Protein AF-B5XED5-F1 (afdb_monomer)

Radius of gyration: 26.83 Å; Cα contacts (8 Å, |Δi|>4): 16; chains: 1; bounding box: 27×62×68 Å

Organism: Salmo salar (NCBI:txid8030)

Foldseek 3Di:
DDDDDDDDDDDDDPDDPPPVPDPDPPPPPPDDDDDDDDPPPCSQVVVCVVVVHNPGDDDPPPPPD

Structure (mmCIF, N/CA/C/O backbone):
data_AF-B5XED5-F1
#
_entry.id   AF-B5XED5-F1
#
loop_
_atom_site.group_PDB
_atom_site.id
_atom_site.type_symbol
_atom_site.label_atom_id
_atom_site.label_alt_id
_atom_site.label_comp_id
_atom_site.label_asym_id
_atom_site.label_entity_id
_atom_site.label_seq_id
_atom_site.pdbx_PDB_ins_code
_atom_site.Cartn_x
_atom_site.Cartn_y
_atom_site.Cartn_z
_atom_site.occupancy
_atom_site.B_iso_or_equiv
_atom_site.auth_seq_id
_atom_site.auth_comp_id
_atom_site.auth_asym_id
_atom_site.auth_atom_id
_atom_site.pdbx_PDB_model_num
ATOM 1 N N . MET A 1 1 ? -5.179 50.106 43.393 1.00 41.31 1 MET A N 1
ATOM 2 C CA . MET A 1 1 ? -6.325 49.640 42.581 1.00 41.31 1 MET A CA 1
ATOM 3 C C . MET A 1 1 ? -6.090 48.176 42.254 1.00 41.31 1 MET A C 1
ATOM 5 O O . MET A 1 1 ? -4.940 47.789 42.102 1.00 41.31 1 MET A O 1
ATOM 9 N N . ALA A 1 2 ? -7.147 47.377 42.359 1.00 45.34 2 ALA A N 1
ATOM 10 C CA . ALA A 1 2 ? -7.125 46.012 42.872 1.00 45.34 2 ALA A CA 1
ATOM 11 C C . ALA A 1 2 ? -6.383 44.972 42.014 1.00 45.34 2 ALA A C 1
ATOM 13 O O . ALA A 1 2 ? -6.464 44.956 40.789 1.00 45.34 2 ALA A O 1
ATOM 14 N N . THR A 1 3 ? -5.710 44.067 42.721 1.00 47.66 3 THR A N 1
ATOM 15 C CA . THR A 1 3 ? -5.216 42.772 42.256 1.00 47.66 3 THR A CA 1
ATOM 16 C C . THR A 1 3 ? -6.373 41.935 41.716 1.00 47.66 3 THR A C 1
ATOM 18 O O . THR A 1 3 ? -7.318 41.652 42.450 1.00 47.66 3 THR A O 1
ATOM 21 N N . SER A 1 4 ? -6.303 41.523 40.451 1.00 58.88 4 SER A N 1
ATOM 22 C CA . SER A 1 4 ? -7.251 40.565 39.885 1.00 58.88 4 SER A CA 1
ATOM 23 C C . SER A 1 4 ? -6.787 39.152 40.245 1.00 58.88 4 SER A C 1
ATOM 25 O O . SER A 1 4 ? -5.772 38.674 39.740 1.00 58.88 4 SER A O 1
ATOM 27 N N . GLN A 1 5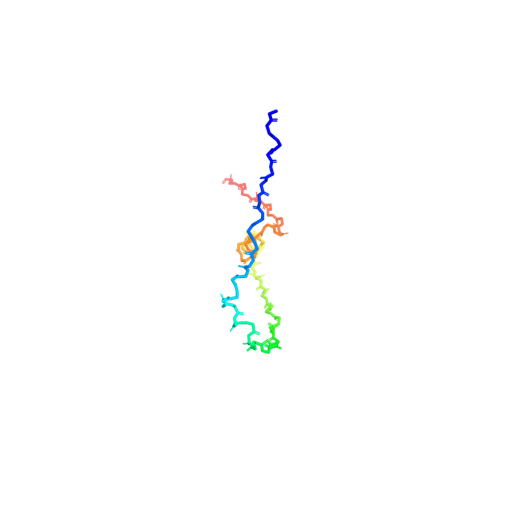 ? -7.494 38.521 41.180 1.00 54.28 5 GLN A N 1
ATOM 28 C CA . GLN A 1 5 ? -7.434 37.085 41.432 1.00 54.28 5 GLN A CA 1
ATOM 29 C C . GLN A 1 5 ? -8.649 36.465 40.737 1.00 54.28 5 GLN A C 1
ATOM 31 O O . GLN A 1 5 ? -9.779 36.868 40.994 1.00 54.28 5 GLN A O 1
ATOM 36 N N . CYS A 1 6 ? -8.416 35.516 39.831 1.00 57.91 6 CYS A N 1
ATOM 37 C CA . CYS A 1 6 ? -9.465 34.649 39.309 1.00 57.91 6 CYS A CA 1
ATOM 38 C C . CYS A 1 6 ? -9.638 33.498 40.307 1.00 57.91 6 CYS A C 1
ATOM 40 O O . CYS A 1 6 ? -8.729 32.683 40.490 1.00 57.91 6 CYS A O 1
ATOM 42 N N . GLU A 1 7 ? -10.766 33.503 41.014 1.00 54.50 7 GLU A N 1
ATOM 43 C CA . GLU A 1 7 ? -11.139 32.487 41.989 1.00 54.50 7 GLU A CA 1
ATOM 44 C C . GLU A 1 7 ? -11.447 31.146 41.322 1.00 54.50 7 GLU A C 1
ATOM 46 O O . GLU A 1 7 ? -12.066 31.041 40.264 1.00 54.50 7 GLU A O 1
ATOM 51 N N . LYS A 1 8 ? -10.965 30.105 41.994 1.00 56.06 8 LYS A N 1
ATOM 52 C CA . LYS A 1 8 ? -11.105 28.697 41.654 1.00 56.06 8 LYS A CA 1
ATOM 53 C C . LYS A 1 8 ? -12.581 28.314 41.636 1.00 56.06 8 LYS A C 1
ATOM 55 O O . LYS A 1 8 ? -13.283 28.568 42.610 1.00 56.06 8 LYS A O 1
ATOM 60 N N . HIS A 1 9 ? -13.005 27.584 40.610 1.00 38.25 9 HIS A N 1
ATOM 61 C CA . HIS A 1 9 ? -14.156 26.703 40.750 1.00 38.25 9 HIS A CA 1
ATOM 62 C C . HIS A 1 9 ? -13.649 25.263 40.806 1.00 38.25 9 HIS A C 1
ATOM 64 O O . HIS A 1 9 ? -13.190 24.701 39.814 1.00 38.25 9 HIS A O 1
ATOM 70 N N . ASP A 1 10 ? -13.670 24.716 42.016 1.00 54.06 10 ASP A N 1
ATOM 71 C CA . ASP A 1 10 ? -13.429 23.309 42.303 1.00 54.06 10 ASP A CA 1
ATOM 72 C C . ASP A 1 10 ? -14.752 22.520 42.178 1.00 54.06 10 ASP A C 1
ATOM 74 O O . ASP A 1 10 ? -15.832 23.099 42.028 1.00 54.06 10 ASP A O 1
ATOM 78 N N . LEU A 1 11 ? -14.636 21.199 42.295 1.00 57.41 11 LEU A N 1
ATOM 79 C CA . LEU A 1 11 ? -15.667 20.159 42.353 1.00 57.41 11 LEU A CA 1
ATOM 80 C C . LEU A 1 11 ? -16.257 19.608 41.038 1.00 57.41 11 LEU A C 1
ATOM 82 O O . LEU A 1 11 ? -17.301 20.005 40.530 1.00 57.41 11 LEU A O 1
ATOM 86 N N . SER A 1 12 ? -15.615 18.512 40.618 1.00 55.09 12 SER A N 1
ATOM 87 C CA . SER A 1 12 ? -16.218 17.201 40.323 1.00 55.09 12 SER A CA 1
ATOM 88 C C . SER A 1 12 ? -17.463 17.145 39.422 1.00 55.09 12 SER A C 1
ATOM 90 O O . SER A 1 12 ? -18.595 17.283 39.881 1.00 55.09 12 SER A O 1
ATOM 92 N N . SER A 1 13 ? -17.282 16.688 38.180 1.00 48.44 13 SER A N 1
ATOM 93 C CA . SER A 1 13 ? -18.311 15.897 37.492 1.00 48.44 13 SER A CA 1
ATOM 94 C C . SER A 1 13 ? -17.840 14.457 37.341 1.00 48.44 13 SER A C 1
ATOM 96 O O . SER A 1 13 ? -17.353 14.014 36.308 1.00 48.44 13 SER A O 1
ATOM 98 N N . SER A 1 14 ? -18.020 13.712 38.430 1.00 60.84 14 SER A N 1
ATOM 99 C CA . SER A 1 14 ? -18.222 12.271 38.382 1.00 60.84 14 SER A CA 1
ATOM 100 C C . SER A 1 14 ? -19.552 12.012 37.676 1.00 60.84 14 SER A C 1
ATOM 102 O O . SER A 1 14 ? -20.606 12.225 38.273 1.00 60.84 14 SER A O 1
ATOM 104 N N . ARG A 1 15 ? -19.512 11.623 36.396 1.00 62.66 15 ARG A N 1
ATOM 105 C CA . ARG A 1 15 ? -20.585 10.911 35.678 1.00 62.66 15 ARG A CA 1
ATOM 106 C C . ARG A 1 15 ? -20.068 10.460 34.303 1.00 62.66 15 ARG A C 1
ATOM 108 O O . ARG A 1 15 ? -20.090 11.219 33.346 1.00 62.66 15 ARG A O 1
ATOM 115 N N . LYS A 1 16 ? -19.787 9.153 34.219 1.00 55.88 16 LYS A N 1
ATOM 116 C CA . LYS A 1 16 ? -20.145 8.290 33.076 1.00 55.88 16 LYS A CA 1
ATOM 117 C C . LYS A 1 16 ? -19.117 8.069 31.951 1.00 55.88 16 LYS A C 1
ATOM 119 O O . LYS A 1 16 ? -19.474 8.204 30.798 1.00 55.88 16 LYS A O 1
ATOM 124 N N . ASP A 1 17 ? -17.979 7.460 32.287 1.00 50.53 17 ASP A N 1
ATOM 125 C CA . ASP A 1 17 ? -17.297 6.508 31.387 1.00 50.53 17 ASP A CA 1
ATOM 126 C C . ASP A 1 17 ? -17.106 5.140 32.071 1.00 50.53 17 ASP A C 1
ATOM 128 O O . ASP A 1 17 ? -16.046 4.518 32.053 1.00 50.53 17 ASP A O 1
ATOM 132 N N . ARG A 1 18 ? -18.186 4.601 32.664 1.00 61.16 18 ARG A N 1
ATOM 133 C CA . ARG A 1 18 ? -18.295 3.165 33.011 1.00 61.16 18 ARG A CA 1
ATOM 134 C C . ARG A 1 18 ? -18.442 2.295 31.750 1.00 61.16 18 ARG A C 1
ATOM 136 O O . ARG A 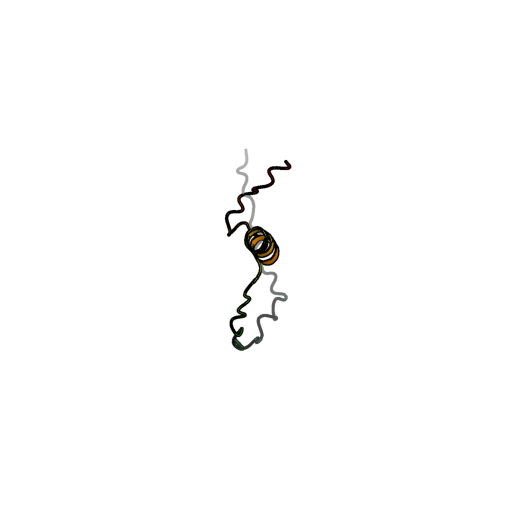1 18 ? -19.323 1.440 31.684 1.00 61.16 18 ARG A O 1
ATOM 143 N N . ARG A 1 19 ? -17.603 2.500 30.734 1.00 59.22 19 ARG A N 1
ATOM 144 C CA . ARG A 1 19 ? -17.514 1.586 29.586 1.00 59.22 19 ARG A CA 1
ATOM 145 C C . ARG A 1 19 ? -16.108 1.059 29.317 1.00 59.22 19 ARG A C 1
ATOM 147 O O . ARG A 1 19 ? -15.905 0.379 28.325 1.00 59.22 19 ARG A O 1
ATOM 154 N N . ALA A 1 20 ? -15.186 1.229 30.264 1.00 56.41 20 ALA A N 1
ATOM 155 C CA . ALA A 1 20 ? -13.965 0.423 30.341 1.00 56.41 20 ALA A CA 1
ATOM 156 C C . ALA A 1 20 ? -14.220 -0.976 30.957 1.00 56.41 20 ALA A C 1
ATOM 158 O O . ALA A 1 20 ? -13.336 -1.571 31.564 1.00 56.41 20 ALA A O 1
ATOM 159 N N . SER A 1 21 ? -15.449 -1.498 30.850 1.00 55.34 21 SER A N 1
ATOM 160 C CA . SER A 1 21 ? -15.785 -2.852 31.285 1.00 55.34 21 SER A CA 1
ATOM 161 C C . SER A 1 21 ? -15.620 -3.818 30.117 1.00 55.34 21 SER A C 1
ATOM 163 O O . SER A 1 21 ? -16.508 -3.931 29.279 1.00 55.34 21 SER A O 1
ATOM 165 N N . MET A 1 22 ? -14.495 -4.533 30.141 1.00 57.53 22 MET A N 1
ATOM 166 C CA . MET A 1 22 ? -14.328 -5.888 29.607 1.00 57.53 22 MET A CA 1
ATOM 167 C C . MET A 1 22 ? -14.609 -6.066 28.111 1.00 57.53 22 MET A C 1
ATOM 169 O O . MET A 1 22 ? -15.541 -6.756 27.713 1.00 57.53 22 MET A O 1
ATOM 173 N N . MET A 1 23 ? -13.704 -5.557 27.279 1.00 56.00 23 MET A N 1
ATOM 174 C CA . MET A 1 23 ? -13.219 -6.414 26.202 1.00 56.00 23 MET A CA 1
ATOM 175 C C . MET A 1 23 ? -12.040 -7.158 26.827 1.00 56.00 23 MET A C 1
ATOM 177 O O . MET A 1 23 ? -11.036 -6.531 27.165 1.00 56.00 23 MET A O 1
ATOM 181 N N . SER A 1 24 ? -12.155 -8.466 27.063 1.00 60.84 24 SER A N 1
ATOM 182 C CA . SER A 1 24 ? -10.931 -9.263 27.173 1.00 60.84 24 SER A CA 1
ATOM 183 C C . SER A 1 24 ? -10.086 -8.937 25.937 1.00 60.84 24 SER A C 1
ATOM 185 O O . SER A 1 24 ? -10.679 -8.708 24.875 1.00 60.84 24 SER A O 1
ATOM 187 N N . PRO A 1 25 ? -8.748 -8.881 26.025 1.00 61.06 25 PRO A N 1
ATOM 188 C CA . PRO A 1 25 ? -7.913 -8.892 24.837 1.00 61.06 25 PRO A CA 1
ATOM 189 C C . PRO A 1 25 ? -8.106 -10.267 24.191 1.00 61.06 25 PRO A C 1
ATOM 191 O O . PRO A 1 25 ? -7.265 -11.146 24.305 1.00 61.06 25 PRO A O 1
ATOM 194 N N . LEU A 1 26 ? -9.272 -10.509 23.589 1.00 55.53 26 LEU A N 1
ATOM 195 C CA . LEU A 1 26 ? -9.430 -11.512 22.562 1.00 55.53 26 LEU A CA 1
ATOM 196 C C . LEU A 1 26 ? -8.551 -10.981 21.452 1.00 55.53 26 LEU A C 1
ATOM 198 O O . LEU A 1 26 ? -8.989 -10.136 20.674 1.00 55.53 26 LEU A O 1
ATOM 202 N N . GLU A 1 27 ? -7.274 -1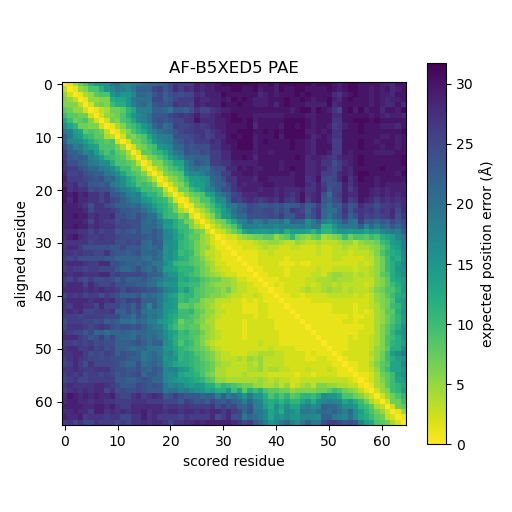1.356 21.546 1.00 62.81 27 GLU A N 1
ATOM 203 C CA . GLU A 1 27 ? -6.406 -11.705 20.441 1.00 62.81 27 GLU A CA 1
ATOM 204 C C . GLU A 1 27 ? -6.965 -11.117 19.152 1.00 62.81 27 GLU A C 1
ATOM 206 O O . GLU A 1 27 ? -7.721 -11.782 18.435 1.00 62.81 27 GLU A O 1
ATOM 211 N N . PHE A 1 28 ? -6.671 -9.837 18.891 1.00 65.38 28 PHE A N 1
ATOM 212 C CA . PHE A 1 28 ? -6.816 -9.321 17.541 1.00 65.38 28 PHE A CA 1
ATOM 213 C C . PHE A 1 28 ? -5.879 -10.186 16.714 1.00 65.38 28 PHE A C 1
ATOM 215 O O . PHE A 1 28 ? -4.677 -9.943 16.675 1.00 65.38 28 PHE A O 1
ATOM 222 N N . SER A 1 29 ? -6.421 -11.267 16.155 1.00 76.31 29 SER A N 1
ATOM 223 C CA . SER A 1 29 ? -5.669 -12.175 15.313 1.00 76.31 29 SER A CA 1
ATOM 224 C C . SER A 1 29 ? -5.099 -11.302 14.211 1.00 76.31 29 SER A C 1
ATOM 226 O O . SER A 1 29 ? -5.863 -10.640 13.505 1.00 76.31 29 SER A O 1
ATOM 228 N N . GLU A 1 30 ? -3.771 -11.209 14.151 1.00 84.56 30 GLU A N 1
ATOM 229 C CA . GLU A 1 30 ? -3.085 -10.333 13.210 1.00 84.56 30 GLU A CA 1
ATOM 230 C C . GLU A 1 30 ? -3.632 -10.585 11.804 1.00 84.56 30 GLU A C 1
ATOM 232 O O . GLU A 1 30 ? -3.450 -11.661 11.228 1.00 84.56 30 GLU A O 1
ATOM 237 N N . LEU A 1 31 ? -4.332 -9.600 11.243 1.00 87.88 31 LEU A N 1
ATOM 238 C CA . LEU A 1 31 ? -4.869 -9.727 9.900 1.00 87.88 31 LEU A CA 1
ATOM 239 C C . LEU A 1 31 ? -3.726 -9.498 8.907 1.00 87.88 31 LEU A C 1
ATOM 241 O O . LEU A 1 31 ? -3.141 -8.416 8.859 1.00 87.88 31 LEU A O 1
ATOM 245 N N . ARG A 1 32 ? -3.409 -10.510 8.096 1.00 92.25 32 ARG A N 1
ATOM 246 C CA . ARG A 1 32 ? -2.390 -10.413 7.041 1.00 92.25 32 ARG A CA 1
ATOM 247 C C . ARG A 1 32 ? -3.066 -10.331 5.684 1.00 92.25 32 ARG A C 1
ATOM 249 O O . ARG A 1 32 ? -3.775 -11.249 5.283 1.00 92.25 32 ARG A O 1
ATOM 256 N N . VAL A 1 33 ? -2.822 -9.238 4.971 1.00 92.94 33 VAL A N 1
ATOM 257 C CA . VAL A 1 33 ? -3.359 -8.994 3.629 1.00 92.94 33 VAL A CA 1
ATOM 258 C C . VAL A 1 33 ? -2.196 -8.915 2.649 1.00 92.94 33 VAL A C 1
ATOM 260 O O . VAL A 1 33 ? -1.225 -8.204 2.895 1.00 92.94 33 VAL A O 1
ATOM 263 N N . VAL A 1 34 ? -2.296 -9.634 1.530 1.00 95.31 34 VAL A N 1
ATOM 264 C CA . VAL A 1 34 ? -1.297 -9.617 0.454 1.00 95.31 34 VAL A CA 1
ATOM 265 C C . VAL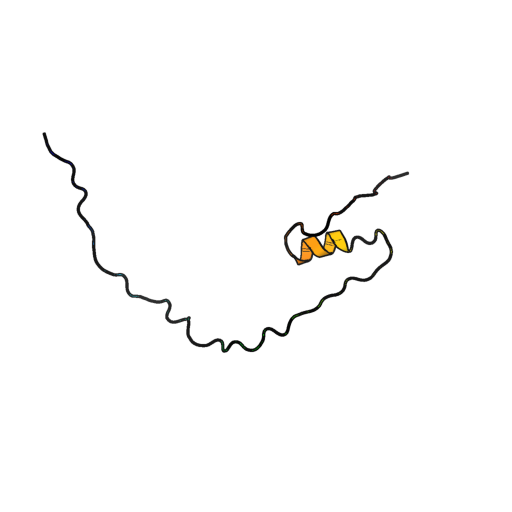 A 1 34 ? -1.965 -9.142 -0.830 1.00 95.31 34 VAL A C 1
ATOM 267 O O . VAL A 1 34 ? -2.955 -9.721 -1.272 1.00 95.31 34 VAL A O 1
ATOM 270 N N . LEU A 1 35 ? -1.414 -8.092 -1.439 1.00 96.25 35 LEU A N 1
ATOM 271 C CA . LEU A 1 35 ? -1.851 -7.596 -2.740 1.00 96.25 35 LEU A CA 1
ATOM 272 C C . LEU A 1 35 ? -0.979 -8.231 -3.828 1.00 96.25 35 LEU A C 1
ATOM 274 O O . LEU A 1 35 ? 0.246 -8.112 -3.797 1.00 96.25 35 LEU A O 1
ATOM 278 N N . VAL A 1 36 ? -1.601 -8.876 -4.813 1.00 96.50 36 VAL A N 1
ATOM 279 C CA . VAL A 1 36 ? -0.917 -9.547 -5.931 1.00 96.50 36 VAL A CA 1
ATOM 280 C C . VAL A 1 36 ? -1.352 -8.960 -7.272 1.00 96.50 36 VAL A C 1
ATOM 282 O O . VAL A 1 36 ? -2.457 -8.447 -7.413 1.00 96.50 36 VAL A O 1
ATOM 285 N N . GLY A 1 37 ? -0.462 -8.993 -8.264 1.00 94.12 37 GLY A N 1
ATOM 286 C CA . GLY A 1 37 ? -0.715 -8.448 -9.601 1.00 94.12 37 GLY A CA 1
ATOM 287 C C . GLY A 1 37 ? 0.571 -8.067 -10.332 1.00 94.12 37 GLY A C 1
ATOM 288 O O . GLY A 1 37 ? 1.634 -7.970 -9.712 1.00 94.12 37 GLY A O 1
ATOM 289 N N . LYS A 1 38 ? 0.474 -7.809 -11.642 1.00 94.88 38 LYS A N 1
ATOM 290 C CA . LYS A 1 38 ? 1.601 -7.392 -12.502 1.00 94.88 38 LYS A CA 1
ATOM 291 C C . LYS A 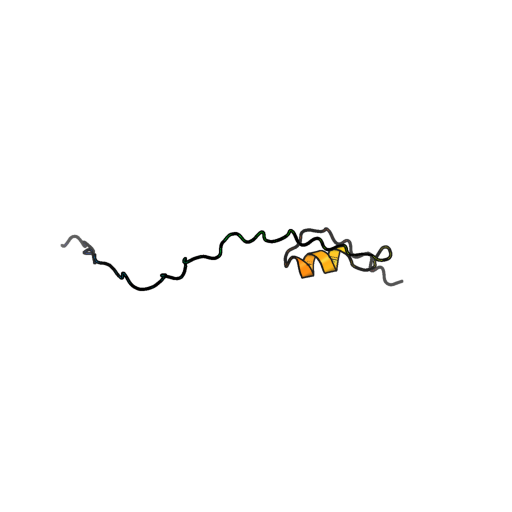1 38 ? 2.278 -6.102 -12.001 1.00 94.88 38 LYS A C 1
ATOM 293 O O . LYS A 1 38 ? 1.721 -5.356 -11.186 1.00 94.88 38 LYS A O 1
ATOM 298 N N . THR A 1 39 ? 3.482 -5.819 -12.490 1.00 90.56 39 THR A N 1
ATOM 299 C CA . THR A 1 39 ? 4.144 -4.518 -12.290 1.00 90.56 39 THR A CA 1
ATOM 300 C C . THR A 1 39 ? 3.263 -3.391 -12.835 1.00 90.56 39 THR A C 1
ATOM 302 O O . THR A 1 39 ? 2.578 -3.577 -13.837 1.00 90.56 39 THR A O 1
ATOM 305 N N . GLY A 1 40 ? 3.207 -2.258 -12.129 1.00 89.31 40 GLY A N 1
ATOM 306 C CA . GLY A 1 40 ? 2.350 -1.125 -12.501 1.00 89.31 40 GLY A CA 1
ATOM 307 C C . GLY A 1 40 ? 0.859 -1.283 -12.171 1.00 89.31 40 GLY A C 1
ATOM 308 O O . GLY A 1 40 ? 0.109 -0.333 -12.329 1.00 89.31 40 GLY A O 1
ATOM 309 N N . ALA A 1 41 ? 0.405 -2.426 -11.634 1.00 91.12 41 ALA A N 1
ATOM 310 C CA . ALA A 1 41 ? -1.010 -2.651 -11.290 1.00 91.12 41 ALA A CA 1
ATOM 311 C C . ALA A 1 41 ? -1.532 -1.832 -10.083 1.00 91.12 41 ALA A C 1
ATOM 313 O O . ALA A 1 41 ? -2.613 -2.111 -9.580 1.00 91.12 41 ALA A O 1
ATOM 314 N N . GLY A 1 42 ? -0.756 -0.873 -9.565 1.00 93.81 42 GLY A N 1
ATOM 315 C CA . GLY A 1 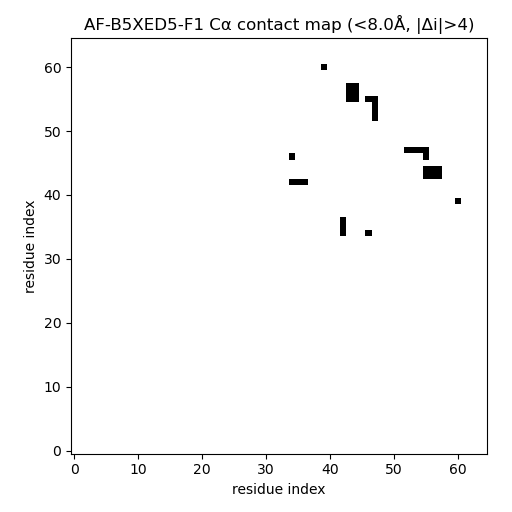42 ? -1.207 0.031 -8.500 1.00 93.81 42 GLY A CA 1
ATOM 316 C C . GLY A 1 42 ? -1.213 -0.539 -7.076 1.00 93.81 42 GLY A C 1
ATOM 317 O O . GLY A 1 42 ? -1.743 0.107 -6.183 1.00 93.81 42 GLY A O 1
ATOM 318 N N . LYS A 1 43 ? -0.593 -1.701 -6.819 1.00 95.94 43 LYS A N 1
ATOM 319 C CA . LYS A 1 43 ? -0.581 -2.354 -5.489 1.00 95.94 43 LYS A CA 1
ATOM 320 C C . LYS A 1 43 ? -0.134 -1.423 -4.351 1.00 95.94 43 LYS A C 1
ATOM 322 O O . LYS A 1 43 ? -0.810 -1.343 -3.333 1.00 95.94 43 LYS A O 1
ATOM 327 N N . SER A 1 44 ? 0.968 -0.695 -4.535 1.00 94.56 44 SER A N 1
ATOM 328 C CA . SER A 1 44 ? 1.485 0.257 -3.541 1.00 94.56 44 SER A CA 1
ATOM 329 C C . SER A 1 44 ? 0.514 1.416 -3.286 1.00 94.56 44 SER A C 1
ATOM 331 O O . SER A 1 44 ? 0.270 1.778 -2.138 1.00 94.56 44 SER A O 1
ATOM 333 N N . ALA A 1 45 ? -0.106 1.947 -4.347 1.00 95.50 45 ALA A N 1
ATOM 334 C CA . ALA A 1 45 ? -1.096 3.018 -4.244 1.00 95.50 45 ALA A CA 1
ATOM 335 C C . ALA A 1 45 ? -2.344 2.556 -3.483 1.00 95.50 45 ALA A C 1
ATOM 337 O O . ALA A 1 45 ? -2.772 3.220 -2.541 1.00 95.50 45 ALA A O 1
ATOM 338 N N . SER A 1 46 ? -2.876 1.379 -3.823 1.00 96.19 46 SER A N 1
ATOM 339 C CA . SER A 1 46 ? -3.998 0.776 -3.099 1.00 96.19 46 SER A CA 1
ATOM 340 C C . SER A 1 46 ? -3.647 0.460 -1.643 1.00 96.19 46 SER A C 1
ATOM 342 O O . SER A 1 46 ? -4.490 0.638 -0.770 1.00 96.19 46 SER A O 1
ATOM 344 N N . GLY A 1 47 ? -2.408 0.043 -1.359 1.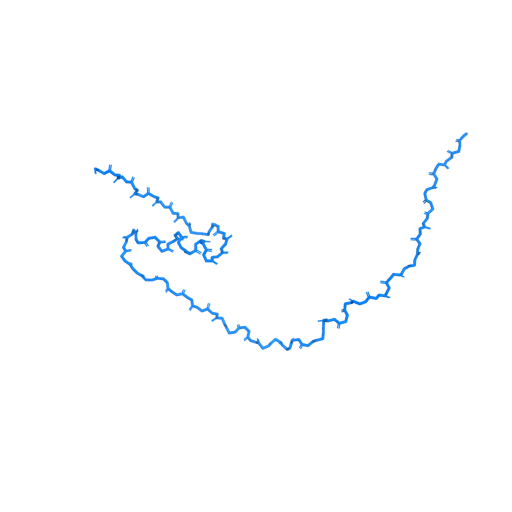00 96.38 47 GLY A N 1
ATOM 345 C CA . GLY A 1 47 ? -1.914 -0.157 0.006 1.00 96.38 47 GLY A CA 1
ATOM 346 C C . GLY A 1 47 ? -2.010 1.115 0.851 1.00 96.38 47 GLY A C 1
ATOM 347 O O . GLY A 1 47 ? -2.533 1.066 1.961 1.00 96.38 47 GLY A O 1
ATOM 348 N N . ASN A 1 48 ? -1.612 2.264 0.301 1.00 96.12 48 ASN A N 1
ATOM 349 C CA . ASN A 1 48 ? -1.763 3.558 0.976 1.00 96.12 48 ASN A CA 1
ATOM 350 C C . ASN A 1 48 ? -3.236 3.921 1.218 1.00 96.12 48 ASN A C 1
ATOM 352 O O . ASN A 1 48 ? -3.575 4.430 2.285 1.00 96.12 48 ASN A O 1
ATOM 356 N N . THR A 1 49 ? -4.124 3.621 0.262 1.00 96.44 49 THR A N 1
ATOM 357 C CA . THR A 1 49 ? -5.574 3.815 0.436 1.00 96.44 49 THR A CA 1
ATOM 358 C C . THR A 1 49 ? -6.131 2.946 1.564 1.00 96.44 49 THR A C 1
ATOM 360 O O . THR A 1 49 ? -6.876 3.451 2.397 1.00 96.44 49 THR A O 1
ATOM 363 N N . ILE A 1 50 ? -5.750 1.665 1.627 1.00 95.75 50 ILE A N 1
ATOM 364 C CA . ILE A 1 50 ? -6.189 0.732 2.682 1.00 95.75 50 ILE A CA 1
ATOM 365 C C . ILE A 1 50 ? -5.649 1.163 4.053 1.00 95.75 50 ILE A C 1
ATOM 367 O O . ILE A 1 50 ? -6.370 1.093 5.045 1.00 95.75 50 ILE A O 1
ATOM 371 N N . LEU A 1 51 ? -4.396 1.624 4.118 1.00 95.06 51 LEU A N 1
ATOM 372 C CA . LEU A 1 51 ? -3.768 2.091 5.357 1.00 95.06 51 LEU A CA 1
ATOM 373 C C . LEU A 1 51 ? -4.236 3.489 5.792 1.00 95.06 51 LEU A C 1
ATOM 375 O O . LEU A 1 51 ? -3.992 3.876 6.935 1.00 95.06 51 LEU A O 1
ATOM 379 N N . GLY A 1 52 ? -4.858 4.260 4.893 1.00 96.06 52 GLY A N 1
ATOM 380 C CA . GLY A 1 52 ? -5.264 5.647 5.135 1.00 96.06 52 GLY A CA 1
ATOM 381 C C . GLY A 1 52 ? -4.093 6.621 5.317 1.00 96.06 52 GLY A C 1
ATOM 382 O O . GLY A 1 52 ? -4.288 7.719 5.834 1.00 96.06 52 GLY A O 1
ATOM 383 N N . ARG A 1 53 ? -2.873 6.227 4.930 1.00 95.31 53 ARG A N 1
ATOM 384 C CA . ARG A 1 53 ? -1.649 7.035 5.040 1.00 95.31 53 ARG A CA 1
ATOM 385 C C . ARG A 1 53 ? -0.652 6.680 3.940 1.00 95.31 53 ARG A C 1
ATOM 387 O O . ARG A 1 53 ? -0.709 5.591 3.373 1.00 95.31 53 ARG A O 1
ATOM 394 N N . THR A 1 54 ? 0.280 7.588 3.670 1.00 94.44 54 THR A N 1
ATOM 395 C CA . THR A 1 54 ? 1.344 7.380 2.680 1.00 94.44 54 THR A CA 1
ATOM 396 C C . THR A 1 54 ? 2.505 6.619 3.309 1.00 94.44 54 THR A C 1
ATOM 398 O O . THR A 1 54 ? 3.363 7.220 3.948 1.00 94.44 54 THR A O 1
ATOM 401 N N . GLU A 1 55 ? 2.515 5.300 3.138 1.00 94.62 55 GLU A N 1
ATOM 402 C CA . GLU A 1 55 ? 3.577 4.410 3.631 1.00 94.62 55 GLU A CA 1
ATOM 403 C C . GLU A 1 55 ? 4.447 3.881 2.479 1.00 94.62 55 GLU A C 1
ATOM 405 O O . GLU A 1 55 ? 5.661 3.743 2.599 1.00 94.62 55 GLU A O 1
ATOM 410 N N . PHE A 1 56 ? 3.837 3.622 1.322 1.00 94.06 56 PHE A N 1
ATOM 411 C CA . PHE A 1 56 ? 4.519 3.138 0.130 1.00 94.06 56 PHE A CA 1
ATOM 412 C C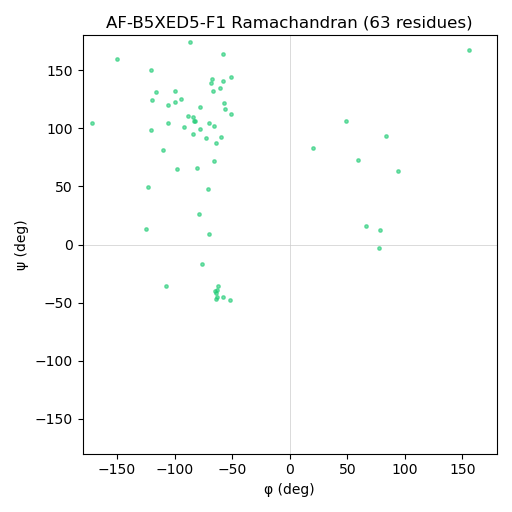 . PHE A 1 56 ? 4.792 4.280 -0.851 1.00 94.06 56 PHE A C 1
ATOM 414 O O . PHE A 1 56 ? 3.882 5.039 -1.196 1.00 94.06 56 PHE A O 1
ATOM 421 N N . ILE A 1 57 ? 6.024 4.359 -1.358 1.00 91.38 57 ILE A N 1
ATOM 422 C CA . ILE A 1 57 ? 6.374 5.256 -2.465 1.00 91.38 57 ILE A CA 1
ATOM 423 C C . ILE A 1 57 ? 5.650 4.773 -3.725 1.00 91.38 57 ILE A C 1
ATOM 425 O O . ILE A 1 57 ? 5.630 3.579 -4.043 1.00 91.38 57 ILE A O 1
ATOM 429 N N . VAL A 1 58 ? 5.019 5.711 -4.420 1.00 88.25 58 VAL A N 1
ATOM 430 C CA . VAL A 1 58 ? 4.282 5.473 -5.657 1.00 88.25 58 VAL A CA 1
ATOM 431 C C . VAL A 1 58 ? 4.895 6.319 -6.759 1.00 88.25 58 VAL A C 1
ATOM 433 O O . VAL A 1 58 ? 4.594 7.501 -6.889 1.00 88.25 58 VAL A O 1
ATOM 436 N N . ASP A 1 59 ? 5.749 5.696 -7.563 1.00 79.25 59 ASP A N 1
ATOM 437 C CA . ASP A 1 59 ? 6.261 6.316 -8.778 1.00 79.25 59 ASP A CA 1
ATOM 438 C C . ASP A 1 59 ? 5.218 6.132 -9.881 1.00 79.25 59 ASP A C 1
ATOM 440 O O . ASP A 1 59 ? 4.992 5.029 -10.391 1.00 79.25 59 ASP A O 1
ATOM 444 N N . PHE A 1 60 ? 4.523 7.214 -10.225 1.00 67.06 60 PHE A N 1
ATOM 445 C CA . PHE A 1 60 ? 3.633 7.230 -11.377 1.00 67.06 60 PHE A CA 1
ATOM 446 C C . PHE A 1 60 ? 4.475 7.247 -12.657 1.00 67.06 60 PHE A C 1
ATOM 448 O O . PHE A 1 60 ? 4.808 8.306 -13.176 1.00 67.06 60 PHE A O 1
ATOM 455 N N . ALA A 1 61 ? 4.784 6.074 -13.208 1.00 58.84 61 ALA A N 1
ATOM 456 C CA . ALA A 1 61 ? 5.209 5.956 -14.601 1.00 58.84 61 ALA A CA 1
ATOM 457 C C . ALA A 1 61 ? 3.966 5.971 -15.507 1.00 58.84 61 ALA A C 1
ATOM 459 O O . ALA A 1 61 ? 3.598 4.966 -16.109 1.00 58.84 61 ALA A O 1
ATOM 460 N N . ALA A 1 62 ? 3.261 7.101 -15.533 1.00 56.62 62 ALA A N 1
ATOM 461 C CA . ALA A 1 62 ? 2.231 7.374 -16.528 1.00 56.62 62 ALA A CA 1
ATOM 462 C C . ALA A 1 62 ? 2.849 8.248 -17.623 1.00 56.62 62 ALA A C 1
ATOM 464 O O . ALA A 1 62 ? 2.491 9.411 -17.783 1.00 56.62 62 ALA A O 1
ATOM 465 N N . GLU A 1 63 ? 3.817 7.697 -18.353 1.00 52.50 63 GLU A N 1
ATOM 466 C CA . GLU A 1 63 ? 4.167 8.266 -19.647 1.00 52.50 63 GLU A CA 1
ATOM 467 C C . GLU A 1 63 ? 3.090 7.784 -20.624 1.00 52.50 63 GLU A C 1
ATOM 469 O O . GLU A 1 63 ? 3.047 6.621 -21.026 1.00 52.50 63 GLU A O 1
ATOM 474 N N . SER A 1 64 ? 2.122 8.661 -20.890 1.00 53.88 64 SER A N 1
ATOM 475 C CA . SER A 1 64 ? 1.199 8.484 -22.004 1.00 53.88 64 SER A CA 1
ATOM 476 C C . SER A 1 64 ? 2.013 8.698 -23.278 1.00 53.88 64 SER A C 1
ATOM 478 O O . SER A 1 64 ? 2.365 9.837 -23.575 1.00 53.88 64 SER A O 1
ATOM 480 N N . VAL A 1 65 ? 2.352 7.615 -23.981 1.00 50.25 65 VAL A N 1
ATOM 481 C CA . VAL A 1 65 ? 2.869 7.675 -25.360 1.00 50.25 65 VAL A CA 1
ATOM 482 C C . VAL A 1 65 ? 1.704 7.859 -26.322 1.00 50.25 65 VAL A C 1
ATOM 484 O O . VAL A 1 65 ? 0.677 7.170 -26.119 1.00 50.25 65 VAL A O 1
#

Mean predicted aligned error: 16.85 Å

pLDDT: mean 73.24, std 19.33, range [38.25, 96.5]

Sequence (65 aa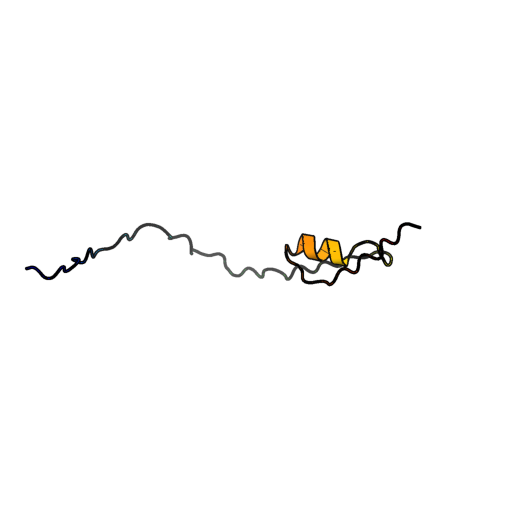):
MATSQCEKHDLSSSRKDRRASMMSPLEFSELRVVLVGKTGAGKSASGNTILGRTEFIVDFAAESV

InterPro domains:
  IPR006703 AIG1-type guanine nucleotide-binding (G) domain [PF04548] (31-65)
  IPR027417 P-loop containing nucleoside triphosphate hydrolase [G3DSA:3.40.50.300] (1-65)
  IPR027417 P-loop containing nucleoside triphosphate hydrolase [SSF52540] (17-58)

Secondary structure (DSSP, 8-state):
-----------------TT-S----------------STTSSHHHHHHHHHTS--S---------

Solvent-accessible surface area (backbone atoms only — not comparable to full-atom values): 4977 Å² total; per-residue (Å²): 134,83,85,87,75,85,79,83,85,81,82,84,84,90,78,85,78,89,71,84,72,76,77,70,87,72,68,78,70,82,83,83,84,85,84,85,76,66,89,89,67,47,58,46,55,52,48,21,62,76,68,74,44,90,78,50,84,71,83,81,85,76,76,84,126